Protein AF-A0A820LQD1-F1 (afdb_monomer)

Sequence (39 aa):
NHRVNTLDNGLLRQPPMGWLTWQRFRCVTNCQEDPDTCI

Foldseek 3Di:
DDDDDDDDPVPCPDPDDDDDLCVPQNQAQPCVVVVPRHD

Secondary structure (DSSP, 8-state):
--PPPP--SS--SS------THHHHTT---TTT-TTT--

Radius of gyratio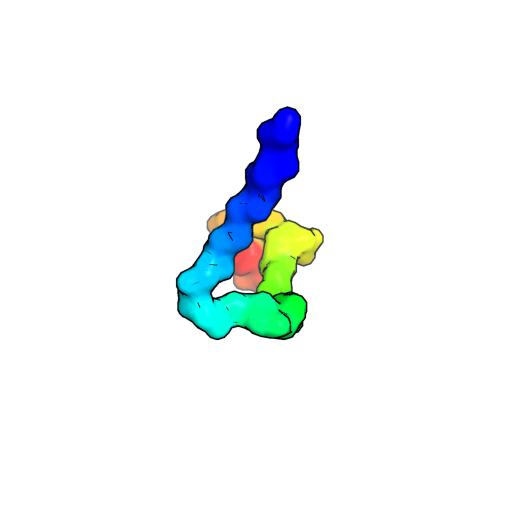n: 17.66 Å; Cα contacts (8 Å, |Δi|>4): 20; chains: 1; bounding box: 40×19×39 Å

Organism: NCBI:txid392033

Mean predicted aligned error: 4.78 Å

InterPro domains:
  IPR002241 Glycoside hydrolase, family 27 [PF16499] (15-39)
  IPR013785 Aldolase-type TIM barrel [G3DSA:3.20.20.70] (7-39)
  IPR017853 Glycoside hydrolase superfamily [SSF51445] (7-38)

pLDDT: mean 93.68, std 7.0, range [65.44, 98.25]

Solvent-accessible surface area (backbone atoms only — not comparable to full-atom values): 2921 Å² total; per-residue (Å²): 138,88,82,87,84,80,86,88,79,85,64,75,89,54,84,86,82,84,86,70,62,56,86,82,42,58,88,35,68,57,45,89,84,35,69,92,53,41,108

Structure (mmCIF, N/CA/C/O backbone):
data_AF-A0A820LQD1-F1
#
_entry.id   AF-A0A820LQD1-F1
#
loop_
_atom_site.group_PDB
_atom_site.id
_atom_site.type_symbol
_atom_site.label_atom_id
_atom_site.label_alt_id
_atom_site.label_comp_id
_atom_site.label_asym_id
_atom_site.label_entity_id
_atom_site.label_seq_id
_atom_site.pdbx_PDB_ins_code
_atom_site.Cartn_x
_atom_site.Cartn_y
_atom_site.Cartn_z
_atom_site.occupancy
_atom_site.B_iso_or_equiv
_atom_site.auth_seq_id
_atom_site.auth_comp_id
_atom_site.auth_asym_id
_atom_site.auth_atom_id
_atom_site.pdbx_PDB_model_num
ATOM 1 N N . ASN A 1 1 ? 29.251 12.293 -17.323 1.00 65.44 1 ASN A N 1
ATOM 2 C CA . ASN A 1 1 ? 28.265 11.478 -18.069 1.00 65.44 1 ASN A CA 1
ATOM 3 C C . ASN A 1 1 ? 27.421 10.658 -17.109 1.00 65.44 1 ASN A C 1
ATOM 5 O O . ASN A 1 1 ? 27.903 9.639 -16.638 1.00 65.44 1 ASN A O 1
ATOM 9 N N . HIS A 1 2 ? 26.185 11.075 -16.824 1.00 71.31 2 HIS A N 1
ATOM 10 C CA . HIS A 1 2 ? 25.221 10.248 -16.089 1.00 71.31 2 HIS A CA 1
ATOM 11 C C . HIS A 1 2 ? 24.316 9.532 -17.097 1.00 71.31 2 HIS A C 1
ATOM 13 O O . HIS A 1 2 ? 23.553 10.185 -17.804 1.00 71.31 2 HIS A O 1
ATOM 19 N N . ARG A 1 3 ? 24.440 8.203 -17.205 1.00 80.88 3 ARG A N 1
ATOM 20 C CA . ARG A 1 3 ? 23.496 7.368 -17.963 1.00 80.88 3 ARG A CA 1
ATOM 21 C C . ARG A 1 3 ? 22.407 6.887 -17.011 1.00 80.88 3 ARG A C 1
ATOM 23 O O . ARG A 1 3 ? 22.720 6.349 -15.954 1.00 80.88 3 ARG A O 1
ATOM 30 N N . VAL A 1 4 ? 21.150 7.086 -17.392 1.00 82.75 4 VAL A N 1
ATOM 31 C CA . VAL A 1 4 ? 19.994 6.507 -16.703 1.00 82.75 4 VAL A CA 1
ATOM 32 C C . VAL A 1 4 ? 19.702 5.160 -17.362 1.00 82.75 4 VAL A C 1
ATOM 34 O O . VAL A 1 4 ? 19.461 5.115 -18.565 1.00 82.75 4 VAL A O 1
ATOM 37 N N . ASN A 1 5 ? 19.752 4.075 -16.588 1.00 87.00 5 ASN A N 1
ATOM 38 C CA . ASN A 1 5 ? 19.436 2.727 -17.066 1.00 87.00 5 ASN A CA 1
ATOM 39 C C . ASN A 1 5 ? 18.006 2.363 -16.651 1.00 87.00 5 ASN A C 1
ATOM 41 O O . ASN A 1 5 ? 17.665 2.456 -15.472 1.00 87.00 5 ASN A O 1
ATOM 45 N N . THR A 1 6 ? 17.181 1.944 -17.609 1.00 90.19 6 THR A N 1
ATOM 46 C CA . THR A 1 6 ? 15.805 1.480 -17.376 1.00 90.19 6 THR A CA 1
ATOM 47 C C . THR A 1 6 ? 15.737 -0.045 -17.284 1.00 90.19 6 THR A C 1
ATOM 49 O O . THR A 1 6 ? 16.586 -0.741 -17.839 1.00 90.19 6 THR A O 1
ATOM 52 N N . LEU A 1 7 ? 14.700 -0.572 -16.626 1.00 94.06 7 LEU A N 1
ATOM 53 C CA . LEU A 1 7 ? 14.412 -2.009 -16.583 1.00 94.06 7 LEU A CA 1
ATOM 54 C C . LEU A 1 7 ? 13.634 -2.435 -17.843 1.00 94.06 7 LEU A C 1
ATOM 56 O O . LEU A 1 7 ? 12.502 -1.998 -18.026 1.00 94.06 7 LEU A O 1
ATOM 60 N N . ASP A 1 8 ? 14.214 -3.286 -18.696 1.00 94.25 8 ASP A N 1
ATOM 61 C CA . ASP A 1 8 ? 13.570 -3.793 -19.925 1.00 94.25 8 ASP A CA 1
ATOM 62 C C . ASP A 1 8 ? 13.075 -5.236 -19.749 1.00 94.25 8 ASP A C 1
ATOM 64 O O . ASP A 1 8 ? 13.644 -6.193 -20.266 1.00 94.25 8 ASP A O 1
ATOM 68 N N . ASN A 1 9 ? 12.014 -5.400 -18.957 1.00 95.88 9 ASN A N 1
ATOM 69 C CA . ASN A 1 9 ? 11.366 -6.695 -18.710 1.00 95.88 9 ASN A CA 1
ATOM 70 C C . ASN A 1 9 ? 9.998 -6.830 -19.406 1.00 95.88 9 ASN A C 1
ATOM 72 O O . ASN A 1 9 ? 9.224 -7.727 -19.086 1.00 95.88 9 ASN A O 1
ATOM 76 N N . GLY A 1 10 ? 9.667 -5.919 -20.325 1.00 95.12 10 GLY A N 1
ATOM 77 C CA . GLY A 1 10 ? 8.384 -5.911 -21.034 1.00 95.12 10 GLY A CA 1
ATOM 78 C C . GLY A 1 10 ? 7.176 -5.423 -20.220 1.00 95.12 10 GLY A C 1
ATOM 79 O O . GLY A 1 10 ? 6.108 -5.258 -20.806 1.00 95.12 10 GLY A O 1
ATOM 80 N N . LEU A 1 11 ? 7.327 -5.147 -18.919 1.00 96.06 11 LEU A N 1
ATOM 81 C CA . LEU A 1 11 ? 6.252 -4.671 -18.042 1.00 96.06 11 LEU A CA 1
ATOM 82 C C . LEU A 1 11 ? 6.189 -3.140 -17.984 1.00 96.06 11 LEU A C 1
ATOM 84 O O . LEU A 1 11 ? 7.111 -2.449 -18.411 1.00 96.06 11 LEU A O 1
ATOM 88 N N . LEU A 1 12 ? 5.084 -2.616 -17.438 1.00 95.12 12 LEU A N 1
ATOM 89 C CA . LEU A 1 12 ? 4.888 -1.181 -17.173 1.00 95.12 12 LEU A CA 1
ATOM 90 C C . LEU A 1 12 ? 5.147 -0.280 -18.400 1.00 95.12 12 LEU A C 1
ATOM 92 O O . LEU A 1 12 ? 5.622 0.846 -18.271 1.00 95.12 12 LEU A O 1
ATOM 96 N N . ARG A 1 13 ? 4.810 -0.765 -19.608 1.00 94.69 13 ARG A N 1
ATOM 97 C CA . ARG A 1 13 ?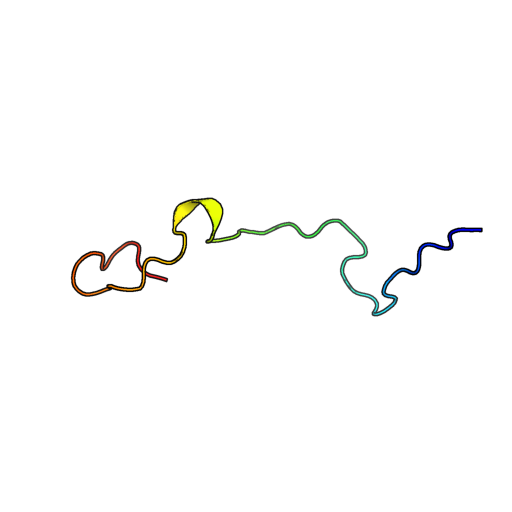 4.897 0.003 -20.871 1.00 94.69 13 ARG A CA 1
ATOM 98 C C . ARG A 1 13 ? 3.975 1.234 -20.881 1.00 94.69 13 ARG A C 1
ATOM 100 O O . ARG A 1 13 ? 4.181 2.149 -21.671 1.00 94.69 13 ARG A O 1
ATOM 107 N N . GLN A 1 14 ? 2.979 1.247 -20.000 1.00 95.25 14 GLN A N 1
ATOM 108 C CA . GLN A 1 14 ? 2.155 2.394 -19.627 1.00 95.25 14 GLN A CA 1
ATOM 109 C C . GLN A 1 14 ? 2.203 2.547 -18.098 1.00 95.25 14 GLN A C 1
ATOM 111 O O . GLN A 1 14 ? 2.489 1.557 -17.411 1.00 95.25 14 GLN A O 1
ATOM 116 N N . PRO A 1 15 ? 1.928 3.748 -17.549 1.00 96.44 15 PRO A N 1
ATOM 117 C CA . PRO A 1 15 ? 1.904 3.946 -16.104 1.00 96.44 15 PRO A CA 1
ATOM 118 C C . PRO A 1 15 ? 0.987 2.920 -15.416 1.00 96.44 15 PRO A C 1
ATOM 120 O O . PRO A 1 15 ? -0.151 2.749 -15.860 1.00 96.44 15 PRO A O 1
ATOM 123 N N . PRO A 1 16 ? 1.444 2.228 -14.352 1.00 96.62 16 PRO A N 1
ATOM 124 C CA . PRO A 1 16 ? 0.591 1.292 -13.637 1.00 96.62 16 PRO A CA 1
ATOM 125 C C . PRO A 1 16 ? -0.570 2.043 -12.993 1.00 96.62 16 PRO A C 1
ATOM 127 O O . PRO A 1 16 ? -0.367 2.999 -12.244 1.00 96.62 16 PRO A O 1
ATOM 130 N N . MET A 1 17 ? -1.784 1.580 -13.261 1.00 98.06 17 MET A N 1
ATOM 131 C CA . MET A 1 17 ? -2.992 2.060 -12.603 1.00 98.06 17 MET A CA 1
ATOM 132 C C . MET A 1 17 ? -3.487 0.978 -11.654 1.00 98.06 17 MET A C 1
ATOM 134 O O . MET A 1 17 ? -3.595 -0.188 -12.026 1.00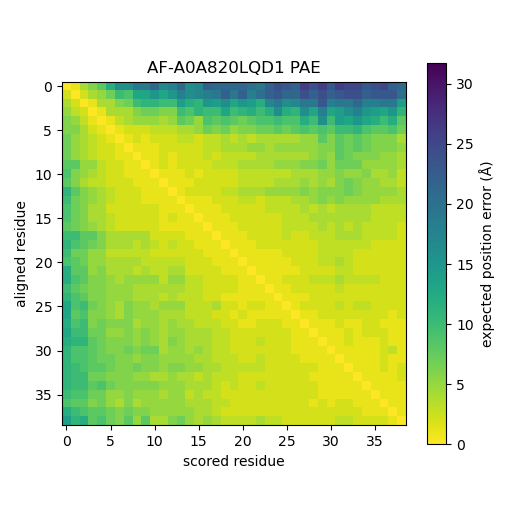 98.06 17 MET A O 1
ATOM 138 N N . GLY A 1 18 ? -3.768 1.362 -10.417 1.00 96.00 18 GLY A N 1
ATOM 139 C CA . GLY A 1 18 ? -4.177 0.433 -9.380 1.00 96.00 18 GLY A CA 1
ATOM 140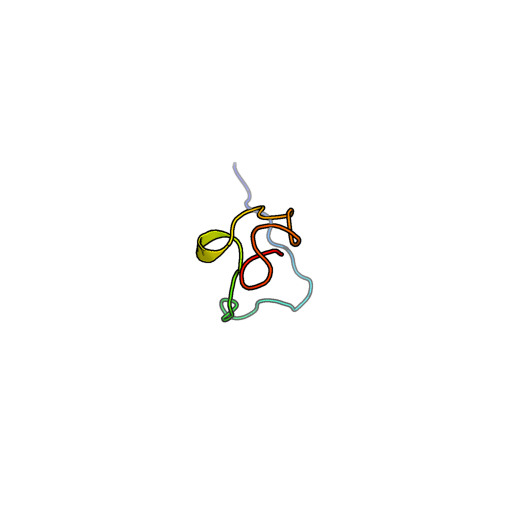 C C . GLY A 1 18 ? -4.374 1.144 -8.054 1.00 96.00 18 GLY A C 1
ATOM 141 O O . GLY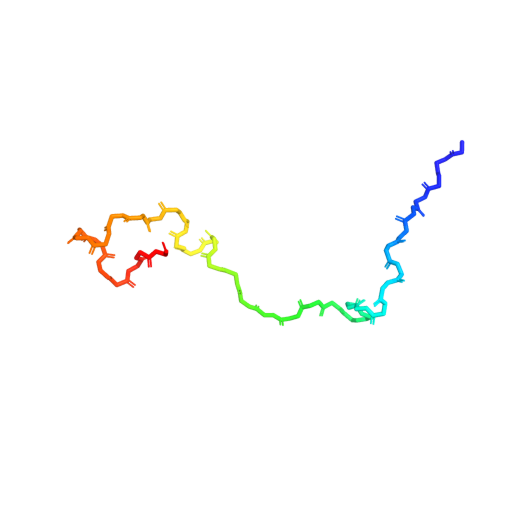 A 1 18 ? -4.452 2.372 -7.995 1.00 96.00 18 GLY A O 1
ATOM 142 N N . TRP A 1 19 ? -4.444 0.358 -6.989 1.00 96.88 19 TRP A N 1
ATOM 143 C CA . TRP A 1 19 ? -4.662 0.856 -5.642 1.00 96.88 19 TRP A CA 1
ATOM 144 C C . TRP A 1 19 ? -3.538 0.402 -4.708 1.00 96.88 19 TRP A C 1
ATOM 146 O O . TRP A 1 19 ? -3.037 -0.715 -4.829 1.00 96.88 19 TRP A O 1
ATOM 156 N N . LEU A 1 20 ? -3.133 1.285 -3.791 1.00 97.38 20 LEU A N 1
ATOM 157 C CA . LEU A 1 20 ? -2.053 1.047 -2.836 1.00 97.38 20 LEU A CA 1
ATOM 158 C C . LEU A 1 20 ? -2.559 1.292 -1.410 1.00 97.38 20 LEU A C 1
ATOM 160 O O . LEU A 1 20 ? -2.910 2.419 -1.053 1.00 97.38 20 LEU A O 1
ATOM 164 N N . THR A 1 21 ? -2.532 0.247 -0.583 1.00 96.69 21 THR A N 1
ATOM 165 C CA . THR A 1 21 ? -3.013 0.259 0.812 1.00 96.69 21 THR A CA 1
ATOM 166 C C . THR A 1 21 ? -2.336 1.317 1.678 1.00 96.69 21 THR A C 1
ATOM 168 O O . THR A 1 21 ? -2.982 1.936 2.524 1.00 96.69 21 THR A O 1
ATOM 171 N N . TRP A 1 22 ? -1.039 1.558 1.463 1.00 97.19 22 TRP A N 1
ATOM 172 C CA . TRP A 1 22 ? -0.186 2.259 2.423 1.00 97.19 22 TRP A CA 1
ATOM 173 C C . TRP A 1 22 ? -0.660 3.666 2.787 1.00 97.19 22 TRP A C 1
ATOM 175 O O . TRP A 1 22 ? -0.579 4.060 3.947 1.00 97.19 22 TRP A O 1
ATOM 185 N N . GLN A 1 23 ? -1.167 4.444 1.829 1.00 95.62 23 GLN A N 1
ATOM 186 C CA . GLN A 1 23 ? -1.613 5.808 2.124 1.00 95.62 23 GLN A CA 1
ATOM 187 C C . GLN A 1 23 ? -2.848 5.840 3.037 1.00 95.62 23 GLN A C 1
ATOM 189 O O . GLN A 1 23 ? -2.984 6.780 3.820 1.00 95.62 23 GLN A O 1
ATOM 194 N N . ARG A 1 24 ? -3.711 4.81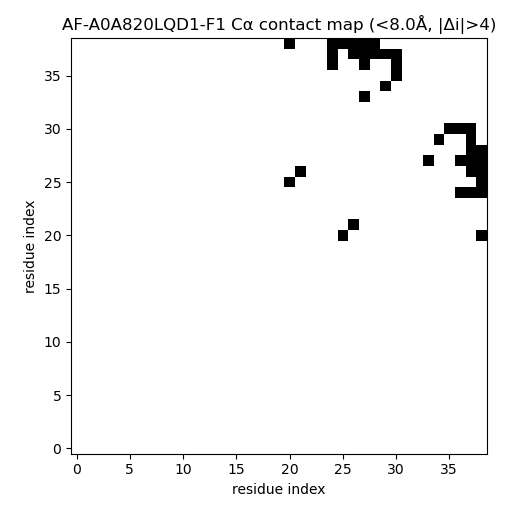6 2.966 1.00 95.56 24 ARG A N 1
ATOM 195 C CA . ARG A 1 24 ? -4.968 4.735 3.723 1.00 95.56 24 ARG A CA 1
ATOM 196 C C . ARG A 1 24 ? -4.852 3.939 5.022 1.00 95.56 24 ARG A C 1
ATOM 198 O O . ARG A 1 24 ? -5.452 4.354 6.012 1.00 95.56 24 ARG A O 1
ATOM 205 N N . PHE A 1 25 ? -4.131 2.820 4.995 1.00 96.56 25 PHE A N 1
ATOM 206 C CA . PHE A 1 25 ? -4.145 1.800 6.052 1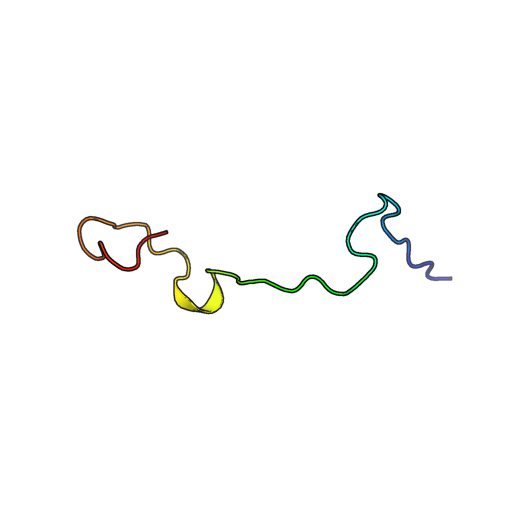.00 96.56 25 PHE A CA 1
ATOM 207 C C . PHE A 1 25 ? -2.799 1.606 6.756 1.00 96.56 25 PHE A C 1
ATOM 209 O O . PHE A 1 25 ? -2.752 1.035 7.837 1.00 96.56 25 PHE A O 1
ATOM 216 N N . ARG A 1 26 ? -1.702 2.151 6.209 1.00 95.12 26 ARG A N 1
ATOM 217 C CA . ARG A 1 26 ? -0.373 2.127 6.848 1.00 95.12 26 ARG A CA 1
ATOM 218 C C . ARG A 1 26 ? 0.043 0.695 7.237 1.00 95.12 26 ARG A C 1
ATOM 220 O O . ARG A 1 26 ? -0.107 -0.214 6.429 1.00 95.12 26 ARG A O 1
ATOM 227 N N . CYS A 1 27 ? 0.616 0.532 8.429 1.00 96.75 27 CYS A N 1
ATOM 228 C CA . CYS A 1 27 ? 1.075 -0.733 9.002 1.00 96.75 27 CYS A CA 1
ATOM 229 C C . CYS A 1 27 ? 0.206 -1.114 10.214 1.00 96.75 27 CYS A C 1
ATOM 231 O O . CYS A 1 27 ? 0.725 -1.350 11.304 1.00 96.75 27 CYS A O 1
ATOM 233 N N . VAL A 1 28 ? -1.121 -1.068 10.068 1.00 97.75 28 VAL A N 1
ATOM 234 C CA . VAL A 1 28 ? -2.030 -1.536 11.122 1.00 97.75 28 VAL A CA 1
ATOM 235 C C . VAL A 1 28 ? -2.004 -3.062 11.115 1.00 97.75 28 VAL A C 1
ATOM 237 O O . VAL A 1 28 ? -2.537 -3.682 10.204 1.00 97.75 28 VAL A O 1
ATOM 240 N N . THR A 1 29 ? -1.357 -3.667 12.109 1.00 97.06 29 THR A N 1
ATOM 241 C CA . THR A 1 29 ? -1.211 -5.131 12.223 1.00 97.06 29 THR A CA 1
ATOM 242 C C . THR A 1 29 ? -2.009 -5.723 13.382 1.00 97.06 29 THR A C 1
ATOM 244 O O . THR A 1 29 ? -2.165 -6.941 13.469 1.00 97.06 29 THR A O 1
ATOM 247 N N . ASN A 1 30 ? -2.541 -4.882 14.277 1.00 97.12 30 ASN A N 1
ATOM 248 C CA . ASN A 1 30 ? -3.371 -5.340 15.383 1.00 97.12 30 ASN A CA 1
ATOM 249 C C . ASN A 1 30 ? -4.823 -5.550 14.936 1.00 97.12 30 ASN A C 1
ATOM 251 O O . ASN A 1 30 ? -5.696 -4.725 15.179 1.00 97.12 30 ASN A O 1
ATOM 255 N N . CYS A 1 31 ? -5.096 -6.689 14.311 1.00 98.00 31 CYS A N 1
ATOM 256 C CA . CYS A 1 31 ? -6.446 -7.031 13.865 1.00 98.00 31 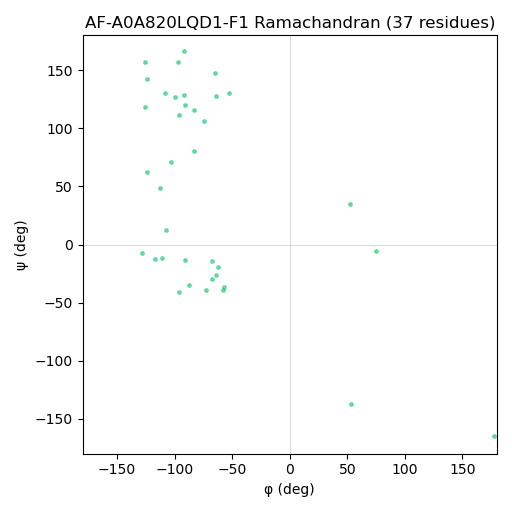CYS A CA 1
ATOM 257 C C . CYS A 1 31 ? -7.448 -7.288 15.003 1.00 98.00 31 CYS A C 1
ATOM 259 O O . CYS A 1 31 ? -8.644 -7.358 14.738 1.00 98.00 31 CYS A O 1
ATOM 261 N N . GLN A 1 32 ? -6.994 -7.475 16.252 1.00 98.25 32 GLN A N 1
ATOM 262 C CA . GLN A 1 32 ? -7.916 -7.628 17.384 1.00 98.25 32 GLN A CA 1
ATOM 263 C C . GLN A 1 32 ? -8.581 -6.296 17.736 1.00 98.25 32 GLN A C 1
ATOM 265 O O . GLN A 1 32 ? -9.766 -6.274 18.059 1.00 98.25 32 GLN A O 1
ATOM 270 N N . GLU A 1 33 ? -7.820 -5.203 17.664 1.00 97.75 33 GLU A N 1
ATOM 271 C CA . GLU A 1 33 ? -8.308 -3.848 17.936 1.00 97.75 33 GLU A CA 1
ATOM 272 C C . GLU A 1 33 ? -8.894 -3.185 16.677 1.00 97.75 33 GLU A C 1
ATOM 274 O O . GLU A 1 33 ? -9.905 -2.494 16.778 1.00 97.75 33 GLU A O 1
ATOM 279 N N . ASP A 1 34 ? -8.326 -3.455 15.494 1.00 97.12 34 ASP A N 1
ATOM 280 C CA . ASP A 1 34 ? -8.694 -2.827 14.216 1.00 97.12 34 ASP A CA 1
ATOM 281 C C . ASP A 1 34 ? -9.097 -3.851 13.122 1.00 97.12 34 ASP A C 1
ATOM 283 O O . ASP A 1 34 ? -8.450 -3.929 12.069 1.00 97.12 34 ASP A O 1
ATOM 287 N N . PRO A 1 35 ? -10.174 -4.639 13.309 1.00 96.69 35 PRO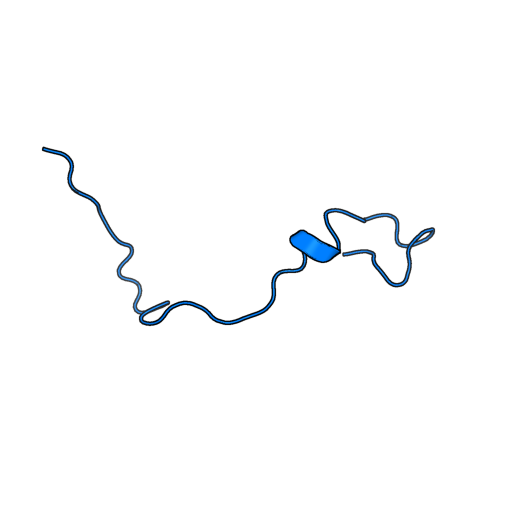 A N 1
ATOM 288 C CA . PRO A 1 35 ? -10.532 -5.748 12.413 1.00 96.69 35 PRO A CA 1
ATOM 289 C C . PRO A 1 35 ? -10.885 -5.318 10.979 1.00 96.69 35 PRO A C 1
ATOM 291 O O . PRO A 1 35 ? -10.704 -6.095 10.046 1.00 96.69 35 PRO A O 1
ATOM 294 N N . ASP A 1 36 ? -11.357 -4.083 10.789 1.00 96.81 36 ASP A N 1
ATOM 295 C CA . ASP A 1 36 ? -11.792 -3.575 9.480 1.00 96.81 36 ASP A CA 1
ATOM 296 C C . ASP A 1 36 ? -10.675 -2.879 8.686 1.00 96.81 36 ASP A C 1
ATOM 298 O O . ASP A 1 36 ? -10.846 -2.567 7.505 1.00 96.81 36 ASP A O 1
ATOM 302 N N . THR A 1 37 ? -9.552 -2.557 9.336 1.00 96.38 37 THR A N 1
ATOM 303 C CA . THR A 1 37 ? -8.499 -1.718 8.737 1.00 96.38 37 THR A CA 1
ATOM 304 C C . THR A 1 37 ? -7.099 -2.315 8.812 1.00 96.38 37 THR A C 1
ATOM 306 O O . THR A 1 37 ? -6.189 -1.750 8.197 1.00 96.38 37 THR A O 1
ATOM 309 N N . CYS A 1 38 ? -6.923 -3.439 9.518 1.00 95.69 38 CYS A N 1
ATOM 310 C CA . CYS A 1 38 ? -5.648 -4.142 9.548 1.00 95.69 38 CYS A CA 1
ATOM 311 C C . CYS A 1 38 ? -5.260 -4.705 8.166 1.00 95.69 38 CYS A C 1
ATOM 313 O O . CYS A 1 38 ? -6.123 -5.036 7.349 1.00 95.69 38 CYS A O 1
ATOM 315 N N . ILE A 1 39 ? -3.949 -4.752 7.898 1.00 92.12 39 ILE A N 1
ATOM 316 C CA . ILE A 1 39 ? -3.324 -5.156 6.622 1.00 92.12 39 ILE A CA 1
ATOM 317 C C . ILE A 1 39 ? -2.451 -6.391 6.820 1.00 92.12 39 ILE A C 1
ATOM 319 O O . ILE A 1 39 ? -1.707 -6.428 7.827 1.00 92.12 39 ILE A O 1
#